Protein AF-A0A497P900-F1 (afdb_monomer_lite)

pLDDT: mean 71.91, std 15.95, range [35.75, 91.06]

Secondary structure (DSSP, 8-state):
--------TTSTTTGGGSS---SSTT-PPPPHHHHHHHHHHHHHHHHHHHHHHHHHHHHHHHHHHHTT----EEEEEEGGGHHHHHHHHHTTS-TT-EEEEEEEEEETTEEEEEEEEE--GGGS--

Sequence (126 aa):
MDFAAEAPVTEKVGLLRGAETGGYSDKAIPTWGNLQEHYESRWVKEKTKFQTELKANFFALVERFASGKQEVFTLTAPERREKLYTAAFLELFESGYAPHIGDVERIAGKRARKLYVTLPHNYSSV

Foldseek 3Di:
DDDDDDDDPVVVVVVVVPDDPPDPPPPDDDDPVRVVVVVVVVLVVVLVVLVVVCVVVVVVCVVVVVVVDWDWDKDKAQPVCVVVSVVSVCVVPPPQKDWDWADWDQDPNGTIIITTIGGHPVVVDD

Radius of gyration: 28.81 Å; chains: 1; bounding box: 45×54×89 Å

Structure (mmCIF, N/CA/C/O backbone):
data_AF-A0A497P900-F1
#
_entry.id   AF-A0A497P900-F1
#
loop_
_atom_site.group_PDB
_atom_site.id
_atom_site.type_symbol
_atom_site.label_atom_id
_atom_site.label_alt_id
_atom_site.label_comp_id
_atom_site.label_asym_id
_atom_site.label_entity_id
_atom_site.label_seq_id
_atom_site.pdbx_PDB_ins_code
_atom_site.Cartn_x
_atom_site.Cartn_y
_atom_site.Cartn_z
_atom_site.occupancy
_atom_site.B_iso_or_equiv
_atom_site.auth_seq_id
_atom_site.auth_comp_id
_atom_site.auth_asym_id
_atom_site.auth_atom_id
_atom_site.pdbx_PDB_model_num
ATOM 1 N N . MET A 1 1 ? 28.104 -46.478 -61.382 1.00 38.22 1 MET A N 1
ATOM 2 C CA . MET A 1 1 ? 28.501 -45.736 -60.166 1.00 38.22 1 MET A CA 1
ATOM 3 C C . MET A 1 1 ? 28.407 -44.272 -60.534 1.00 38.22 1 MET A C 1
ATOM 5 O O . MET A 1 1 ? 29.361 -43.717 -61.060 1.00 38.22 1 MET A O 1
ATOM 9 N N . ASP A 1 2 ? 27.214 -43.710 -60.376 1.00 35.75 2 ASP A N 1
ATOM 10 C CA . ASP A 1 2 ? 26.917 -42.327 -60.735 1.00 35.75 2 ASP A CA 1
ATOM 11 C C . ASP A 1 2 ? 27.254 -41.427 -59.550 1.00 35.75 2 ASP A C 1
ATOM 13 O O . ASP A 1 2 ? 26.667 -41.544 -58.473 1.00 35.75 2 ASP A O 1
ATOM 17 N N . PHE A 1 3 ? 28.252 -40.566 -59.734 1.00 40.81 3 PHE A N 1
ATOM 18 C CA . PHE A 1 3 ? 28.588 -39.523 -58.776 1.00 40.81 3 PHE A CA 1
ATOM 19 C C . PHE A 1 3 ? 27.567 -38.393 -58.919 1.00 40.81 3 PHE A C 1
ATOM 21 O O . PHE A 1 3 ? 27.476 -37.747 -59.962 1.00 40.81 3 PHE A O 1
ATOM 28 N N . ALA A 1 4 ? 26.780 -38.182 -57.864 1.00 47.66 4 ALA A N 1
ATOM 29 C CA . ALA A 1 4 ? 25.863 -37.061 -57.743 1.00 47.66 4 ALA A CA 1
ATOM 30 C C . ALA A 1 4 ? 26.646 -35.742 -57.822 1.00 47.66 4 ALA A C 1
ATOM 32 O O . ALA A 1 4 ? 27.528 -35.484 -57.005 1.00 47.66 4 ALA A O 1
ATOM 33 N N . ALA A 1 5 ? 26.327 -34.915 -58.817 1.00 54.62 5 ALA A N 1
ATOM 34 C CA . ALA A 1 5 ? 26.845 -33.562 -58.920 1.00 54.62 5 ALA A CA 1
ATOM 35 C C . ALA A 1 5 ? 26.253 -32.709 -57.786 1.00 54.62 5 ALA A C 1
ATOM 37 O O . ALA A 1 5 ? 25.046 -32.462 -57.743 1.00 54.62 5 ALA A O 1
ATOM 38 N N . GLU A 1 6 ? 27.101 -32.276 -56.855 1.00 50.69 6 GLU A N 1
ATOM 39 C CA . GLU A 1 6 ? 26.750 -31.286 -55.841 1.00 50.69 6 GLU A CA 1
ATOM 40 C C . GLU A 1 6 ? 26.464 -29.942 -56.523 1.00 50.69 6 GLU A C 1
ATOM 42 O O . GLU A 1 6 ? 27.338 -29.330 -57.140 1.00 50.69 6 GLU A O 1
ATOM 47 N N . ALA A 1 7 ? 25.216 -29.484 -56.434 1.00 50.81 7 ALA A N 1
ATOM 48 C CA . ALA A 1 7 ? 24.833 -28.153 -56.880 1.00 50.81 7 ALA A CA 1
ATOM 49 C C . ALA A 1 7 ? 25.529 -27.083 -56.012 1.00 50.81 7 ALA A C 1
ATOM 51 O O . ALA A 1 7 ? 25.580 -27.232 -54.785 1.00 50.81 7 ALA A O 1
ATOM 52 N N . PRO A 1 8 ? 26.037 -25.986 -56.602 1.00 46.59 8 PRO A N 1
ATOM 53 C CA . PRO A 1 8 ? 26.678 -24.923 -55.843 1.00 46.59 8 PRO A CA 1
ATOM 54 C C . PRO A 1 8 ? 25.676 -24.269 -54.880 1.00 46.59 8 PRO A C 1
ATOM 56 O O . PRO A 1 8 ? 24.577 -23.863 -55.252 1.00 46.59 8 PRO A O 1
ATOM 59 N N . VAL A 1 9 ? 26.092 -24.138 -53.618 1.00 51.91 9 VAL A N 1
ATOM 60 C CA . VAL A 1 9 ? 25.347 -23.597 -52.458 1.00 51.91 9 VAL A CA 1
ATOM 61 C C . VAL A 1 9 ? 24.816 -22.160 -52.663 1.00 51.91 9 VAL A C 1
ATOM 63 O O . VAL A 1 9 ? 24.064 -21.637 -51.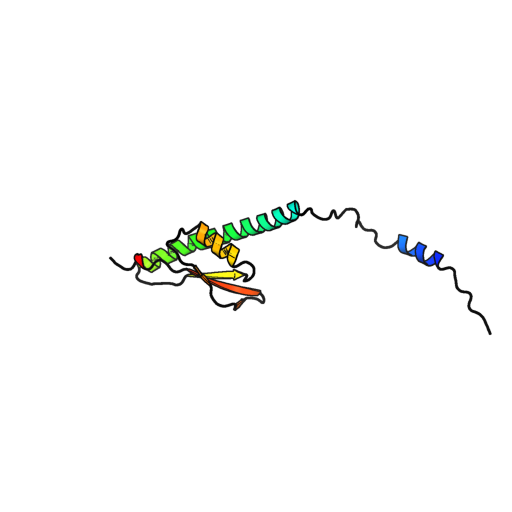841 1.00 51.91 9 VAL A O 1
ATOM 66 N N . THR A 1 10 ? 25.142 -21.508 -53.777 1.00 49.72 10 THR A N 1
ATOM 67 C CA . THR A 1 10 ? 24.814 -20.110 -54.067 1.00 49.72 10 THR A CA 1
ATOM 68 C C . THR A 1 10 ? 23.356 -19.857 -54.461 1.00 49.72 10 THR A C 1
ATOM 70 O O . THR A 1 10 ? 22.880 -18.743 -54.254 1.00 49.72 10 THR A O 1
ATOM 73 N N . GLU A 1 11 ? 22.594 -20.852 -54.931 1.00 44.69 11 GLU A N 1
ATOM 74 C CA . GLU A 1 11 ? 21.173 -20.640 -55.280 1.00 44.69 11 GLU A CA 1
ATOM 75 C C . GLU A 1 11 ? 20.231 -20.612 -54.065 1.00 44.69 11 GLU A C 1
ATOM 77 O O . GLU A 1 11 ? 19.214 -19.915 -54.080 1.00 44.69 11 GLU A O 1
ATOM 82 N N . LYS A 1 12 ? 20.582 -21.276 -52.954 1.00 45.84 12 LYS A N 1
ATOM 83 C CA . LYS A 1 12 ? 19.747 -21.259 -51.735 1.00 45.84 12 LYS A CA 1
ATOM 84 C C . LYS A 1 12 ? 19.822 -19.946 -50.951 1.00 45.84 12 LYS A C 1
ATOM 86 O O . LYS A 1 12 ? 18.963 -19.697 -50.110 1.00 45.84 12 LYS A O 1
ATOM 91 N N . VAL A 1 13 ? 20.792 -19.080 -51.248 1.00 47.25 13 VAL A N 1
ATOM 92 C CA . VAL A 1 13 ? 20.890 -17.744 -50.634 1.00 47.25 13 VAL A CA 1
ATOM 93 C C . VAL A 1 13 ? 19.957 -16.739 -51.331 1.00 47.25 13 VAL A C 1
ATOM 95 O O . VAL A 1 13 ? 19.535 -15.760 -50.717 1.00 47.25 13 VAL A O 1
ATOM 98 N N . GLY A 1 14 ? 19.559 -16.995 -52.583 1.00 43.81 14 GLY A N 1
ATOM 99 C CA . GLY A 1 14 ? 18.651 -16.124 -53.340 1.00 43.81 14 GLY A CA 1
ATOM 100 C C . GLY A 1 14 ? 17.188 -16.187 -52.887 1.00 43.81 14 GLY A C 1
ATOM 101 O O . GLY A 1 14 ? 16.476 -15.189 -52.982 1.00 43.81 14 GLY A O 1
ATOM 102 N N . LEU A 1 15 ? 16.744 -17.322 -52.336 1.00 44.38 15 LEU A N 1
ATOM 103 C CA . LEU A 1 15 ? 15.341 -17.531 -51.949 1.00 44.38 15 LEU A CA 1
ATOM 104 C C . LEU A 1 15 ? 14.980 -16.928 -50.575 1.00 44.38 15 LEU A C 1
ATOM 106 O O . LEU A 1 15 ? 13.807 -16.729 -50.277 1.00 44.38 15 LEU A O 1
ATOM 110 N N . LEU A 1 16 ? 15.975 -16.572 -49.754 1.00 47.78 16 LEU A N 1
ATOM 111 C CA . LEU A 1 16 ? 15.768 -15.925 -48.449 1.00 47.78 16 LEU A CA 1
ATOM 112 C C . LEU A 1 16 ? 15.647 -14.394 -48.530 1.00 47.78 16 LEU A C 1
ATOM 114 O O . LEU A 1 16 ? 15.462 -13.740 -47.510 1.00 47.78 16 LEU A O 1
ATOM 118 N N . ARG A 1 17 ? 15.715 -13.795 -49.727 1.00 46.88 17 ARG A N 1
ATOM 119 C CA . ARG A 1 17 ? 15.442 -12.356 -49.906 1.00 46.88 17 ARG A CA 1
ATOM 120 C C . ARG A 1 17 ? 13.952 -12.014 -50.018 1.00 46.88 17 ARG A C 1
ATOM 122 O O . ARG A 1 17 ? 13.620 -10.834 -50.034 1.00 46.88 17 ARG A O 1
ATOM 129 N N . GLY A 1 18 ? 13.072 -13.014 -50.097 1.00 49.28 18 GLY A N 1
ATOM 130 C CA . GLY A 1 18 ? 11.629 -12.823 -50.298 1.00 49.28 18 GLY A CA 1
ATOM 131 C C . GLY A 1 18 ? 10.750 -13.063 -49.069 1.00 49.28 18 GLY A C 1
ATOM 132 O O . GLY A 1 18 ? 9.553 -12.806 -49.137 1.00 49.28 18 GLY A O 1
ATOM 133 N N . ALA A 1 19 ? 11.315 -13.540 -47.959 1.00 49.53 19 ALA A N 1
ATOM 134 C CA . ALA A 1 19 ? 10.567 -13.857 -46.750 1.00 49.53 19 ALA A CA 1
ATOM 135 C C . ALA A 1 19 ? 11.112 -13.043 -45.564 1.00 49.53 19 ALA A C 1
ATOM 137 O O . ALA A 1 19 ? 12.167 -13.336 -45.014 1.00 49.53 19 ALA A O 1
ATOM 138 N N . GLU A 1 20 ? 10.339 -12.028 -45.176 1.00 54.34 20 GLU A N 1
ATOM 139 C CA . GLU A 1 20 ? 10.252 -11.536 -43.794 1.00 54.34 20 GLU A CA 1
ATOM 140 C C . GLU A 1 20 ? 11.433 -10.715 -43.244 1.00 54.34 20 GLU A C 1
ATOM 142 O O . GLU A 1 20 ? 11.891 -10.912 -42.124 1.00 54.34 20 GLU A O 1
ATOM 147 N N . THR A 1 21 ? 11.845 -9.664 -43.954 1.00 47.94 21 THR A N 1
ATOM 148 C CA . THR A 1 21 ? 12.475 -8.483 -43.325 1.00 47.94 21 THR A CA 1
ATOM 149 C C . THR A 1 21 ? 11.441 -7.387 -43.068 1.00 47.94 21 THR A C 1
ATOM 151 O O . THR A 1 21 ? 11.624 -6.217 -43.397 1.00 47.94 21 THR A O 1
ATOM 154 N N . GLY A 1 22 ? 10.327 -7.759 -42.437 1.00 50.28 22 GLY A N 1
ATOM 155 C CA . GLY A 1 22 ? 9.434 -6.798 -41.798 1.00 50.28 22 GLY A CA 1
ATOM 156 C C . GLY A 1 22 ? 10.133 -6.154 -40.598 1.00 50.28 22 GLY A C 1
ATOM 157 O O . GLY A 1 22 ? 10.043 -6.658 -39.484 1.00 50.28 22 GLY A O 1
ATOM 158 N N . GLY A 1 23 ? 10.858 -5.060 -40.840 1.00 47.94 23 GLY A N 1
ATOM 159 C CA . GLY A 1 23 ? 11.175 -4.022 -39.854 1.00 47.94 23 GLY A CA 1
ATOM 160 C C . GLY A 1 23 ? 11.828 -4.481 -38.546 1.00 47.94 23 GLY A C 1
ATOM 161 O O . GLY A 1 23 ? 11.329 -4.166 -37.467 1.00 47.94 23 GLY A O 1
ATOM 162 N N . TYR A 1 24 ? 12.964 -5.181 -38.600 1.00 49.88 24 TYR A N 1
ATOM 163 C CA . TYR A 1 24 ? 13.833 -5.292 -37.414 1.00 49.88 24 TYR A CA 1
ATOM 164 C C . TYR A 1 24 ? 14.650 -4.006 -37.180 1.00 49.88 24 TYR A C 1
ATOM 166 O O . TYR A 1 24 ? 15.114 -3.761 -36.071 1.00 49.88 24 TYR A O 1
ATOM 174 N N . SER A 1 25 ? 14.783 -3.163 -38.210 1.00 53.03 25 SER A N 1
ATOM 175 C CA . SER A 1 25 ? 15.504 -1.884 -38.178 1.00 53.03 25 SER A CA 1
ATOM 176 C C . SER A 1 25 ? 14.764 -0.758 -37.447 1.00 53.03 25 SER A C 1
ATOM 178 O O . SER A 1 25 ? 15.410 0.192 -37.026 1.00 53.03 25 SER A O 1
ATOM 180 N N . ASP A 1 26 ? 13.445 -0.875 -37.257 1.00 57.91 26 ASP A N 1
ATOM 181 C CA . ASP A 1 26 ? 12.614 0.148 -36.590 1.00 57.91 26 ASP A CA 1
ATOM 182 C C . ASP A 1 26 ? 12.392 -0.110 -35.092 1.00 57.91 26 ASP A C 1
ATOM 184 O O . ASP A 1 26 ? 11.783 0.694 -34.386 1.00 57.91 26 ASP A O 1
ATOM 188 N N . LYS A 1 27 ? 12.892 -1.230 -34.560 1.00 64.31 27 LYS A N 1
ATOM 189 C CA . LYS A 1 27 ? 12.796 -1.543 -33.130 1.00 64.31 27 LYS A CA 1
ATOM 190 C C . LYS A 1 27 ? 14.067 -1.080 -32.429 1.00 64.31 27 LYS A C 1
ATOM 192 O O . LYS A 1 27 ? 14.945 -1.882 -32.123 1.00 64.31 27 LYS A O 1
ATOM 197 N N . ALA A 1 28 ? 14.168 0.226 -32.184 1.00 76.19 28 ALA A N 1
ATOM 198 C CA . ALA A 1 28 ? 15.221 0.769 -31.333 1.00 76.19 28 ALA A CA 1
ATOM 199 C C . ALA A 1 28 ? 15.135 0.122 -29.940 1.00 76.19 28 ALA A C 1
ATOM 201 O O . ALA A 1 28 ? 14.080 0.140 -29.299 1.00 76.19 28 ALA A O 1
ATOM 202 N N . ILE A 1 29 ? 16.239 -0.474 -29.479 1.00 77.50 29 ILE A N 1
ATOM 203 C CA . ILE A 1 29 ? 16.331 -1.017 -28.120 1.00 77.50 29 ILE A CA 1
ATOM 204 C C . ILE A 1 29 ? 16.138 0.163 -27.154 1.00 77.50 29 ILE A C 1
ATOM 206 O O . ILE A 1 29 ? 16.880 1.143 -27.258 1.00 77.50 29 ILE A O 1
ATOM 210 N N . PRO A 1 30 ? 15.154 0.109 -26.237 1.00 79.62 30 PRO A N 1
ATOM 211 C CA . PRO A 1 30 ? 14.930 1.183 -25.283 1.00 79.62 30 PRO A CA 1
ATOM 212 C C . PRO A 1 30 ? 16.196 1.479 -24.482 1.00 79.62 30 PRO A C 1
ATOM 214 O O . PRO A 1 30 ? 16.895 0.563 -24.043 1.00 79.62 30 PRO A O 1
ATOM 217 N N . THR A 1 31 ? 16.472 2.761 -24.255 1.00 86.69 31 THR A N 1
ATOM 218 C CA . THR A 1 31 ? 17.530 3.157 -23.326 1.00 86.69 31 THR A CA 1
ATOM 219 C C . THR A 1 31 ? 17.156 2.733 -21.904 1.00 86.69 31 THR A C 1
ATOM 221 O O . THR A 1 31 ? 15.979 2.551 -21.575 1.00 86.69 31 THR A O 1
ATOM 224 N N . TRP A 1 32 ? 18.159 2.604 -21.031 1.00 83.56 32 TRP A N 1
ATOM 225 C CA . TRP A 1 32 ? 17.917 2.332 -19.612 1.00 83.56 32 TRP A CA 1
ATOM 226 C C . TRP A 1 32 ? 16.991 3.381 -18.971 1.00 83.56 32 TRP A C 1
ATOM 228 O O . TRP A 1 32 ? 16.082 3.009 -18.235 1.00 83.56 32 TRP A O 1
ATOM 238 N N . GLY A 1 33 ? 17.156 4.662 -19.327 1.00 87.12 33 GLY A N 1
ATOM 239 C CA . GLY A 1 33 ? 16.281 5.749 -18.871 1.00 87.12 33 GLY A CA 1
ATOM 240 C C . GLY A 1 33 ? 14.819 5.534 -19.268 1.00 87.12 33 GLY A C 1
ATOM 241 O O . GLY A 1 33 ? 13.944 5.568 -18.409 1.00 87.12 33 GLY A O 1
ATOM 242 N N . ASN A 1 34 ? 14.556 5.177 -20.531 1.00 85.19 34 ASN A N 1
ATOM 243 C CA . ASN A 1 34 ? 13.193 4.921 -21.010 1.00 85.19 34 ASN A CA 1
ATOM 244 C C . ASN A 1 34 ? 12.540 3.729 -20.287 1.00 85.19 34 ASN A C 1
ATOM 246 O O . ASN A 1 34 ? 11.339 3.735 -20.014 1.00 85.19 34 ASN A O 1
ATOM 250 N N . LEU A 1 35 ? 13.318 2.685 -19.979 1.00 84.25 35 LEU A N 1
ATOM 251 C CA . LEU A 1 35 ? 12.826 1.537 -19.213 1.00 84.25 35 LEU A CA 1
ATOM 252 C C . LEU A 1 35 ? 12.523 1.930 -17.769 1.00 84.25 35 LEU A C 1
ATOM 254 O O . LEU A 1 35 ? 11.465 1.569 -17.251 1.00 84.25 35 LEU A O 1
ATOM 258 N N . GLN A 1 36 ? 13.433 2.667 -17.135 1.00 85.94 36 GLN A N 1
ATOM 259 C CA . GLN A 1 36 ? 13.286 3.134 -15.764 1.00 85.94 36 GLN A CA 1
ATOM 260 C C . GLN A 1 36 ? 12.032 4.003 -15.609 1.00 85.94 36 GLN A C 1
ATOM 262 O O . GLN A 1 36 ? 11.173 3.667 -14.795 1.00 85.94 36 GLN A O 1
ATOM 267 N N . GLU A 1 37 ? 11.864 5.026 -16.450 1.00 88.62 37 GLU A N 1
ATOM 268 C CA . GLU A 1 37 ? 10.683 5.899 -16.447 1.00 88.62 37 GLU A CA 1
ATOM 269 C C . GLU A 1 37 ? 9.380 5.109 -16.622 1.00 88.62 37 GLU A C 1
ATOM 271 O O . GLU A 1 37 ? 8.387 5.349 -15.931 1.00 88.62 37 GLU A O 1
ATOM 276 N N . HIS A 1 38 ? 9.371 4.116 -17.515 1.00 84.69 38 HIS A N 1
ATOM 277 C CA . HIS A 1 38 ? 8.190 3.286 -17.743 1.00 84.69 38 HIS A CA 1
ATOM 278 C C . HIS A 1 38 ? 7.817 2.442 -16.518 1.00 84.69 38 HIS A C 1
ATOM 280 O O . HIS A 1 38 ? 6.638 2.339 -16.158 1.00 84.69 38 HIS A O 1
ATOM 286 N N . TYR A 1 39 ? 8.802 1.831 -15.853 1.00 83.44 39 TYR A N 1
ATOM 287 C CA . TYR A 1 39 ? 8.563 1.057 -14.633 1.00 83.44 39 TYR A CA 1
ATOM 288 C C . TYR A 1 39 ? 8.170 1.948 -13.451 1.00 83.44 39 TYR A C 1
ATOM 290 O O . TYR A 1 39 ? 7.259 1.581 -12.702 1.00 83.44 39 TYR A O 1
ATOM 298 N N . GLU A 1 40 ? 8.782 3.123 -13.316 1.00 86.44 40 GLU A N 1
ATOM 299 C CA . GLU A 1 40 ? 8.436 4.115 -12.298 1.00 86.44 40 GLU A CA 1
ATOM 300 C C . GLU A 1 40 ? 7.018 4.649 -12.502 1.00 86.44 40 GLU A C 1
ATOM 302 O O . GLU A 1 40 ? 6.231 4.646 -11.561 1.00 86.44 40 GLU A O 1
ATOM 307 N N . SER A 1 41 ? 6.622 4.989 -13.732 1.00 88.38 41 SER A N 1
ATOM 308 C CA . SER A 1 41 ? 5.258 5.435 -14.048 1.00 88.38 41 SER A CA 1
ATOM 309 C C . SER A 1 41 ? 4.201 4.389 -13.674 1.00 88.38 41 SER A C 1
ATOM 311 O O . SER A 1 41 ? 3.143 4.714 -13.123 1.00 88.38 41 SER A O 1
ATOM 313 N N . ARG A 1 42 ? 4.489 3.103 -13.926 1.00 88.00 42 ARG A N 1
ATOM 314 C CA . ARG A 1 42 ? 3.615 1.999 -13.499 1.00 88.00 42 ARG A CA 1
ATOM 315 C C . ARG A 1 42 ? 3.515 1.917 -11.982 1.00 88.00 42 ARG A C 1
ATOM 317 O O . ARG A 1 42 ? 2.408 1.780 -11.465 1.00 88.00 42 ARG A O 1
ATOM 324 N N . TRP A 1 43 ? 4.646 2.011 -11.286 1.00 90.00 43 TRP A N 1
ATOM 325 C CA . TRP A 1 43 ? 4.662 1.994 -9.829 1.00 90.00 43 TRP A CA 1
ATOM 326 C C . TRP A 1 43 ? 3.925 3.193 -9.234 1.00 90.00 43 TRP A C 1
ATOM 328 O O . TRP A 1 43 ? 3.132 2.999 -8.326 1.00 90.00 43 TRP A O 1
ATOM 338 N N . VAL A 1 44 ? 4.095 4.401 -9.771 1.00 90.31 44 VAL A N 1
ATOM 339 C CA . VAL A 1 44 ? 3.408 5.613 -9.295 1.00 90.31 44 VAL A CA 1
ATOM 340 C C . VAL A 1 44 ? 1.891 5.427 -9.336 1.00 90.31 44 VAL A C 1
ATOM 342 O O . VAL A 1 44 ? 1.221 5.674 -8.339 1.00 90.31 44 VAL A O 1
ATOM 345 N N . LYS A 1 45 ? 1.343 4.905 -10.442 1.00 90.94 45 LYS A N 1
ATOM 346 C CA . LYS A 1 45 ? -0.100 4.617 -10.560 1.00 90.94 45 LYS A CA 1
ATOM 347 C C . LYS A 1 45 ? -0.575 3.590 -9.528 1.00 90.94 45 LYS A C 1
ATOM 349 O O . LYS A 1 45 ? -1.627 3.761 -8.915 1.00 90.94 45 LYS A O 1
ATOM 354 N N . GLU A 1 46 ? 0.197 2.524 -9.347 1.00 89.56 46 GLU A N 1
ATOM 355 C CA . GLU A 1 46 ? -0.096 1.443 -8.399 1.00 89.56 46 GLU A CA 1
ATOM 356 C C . GLU A 1 46 ? -0.015 1.930 -6.946 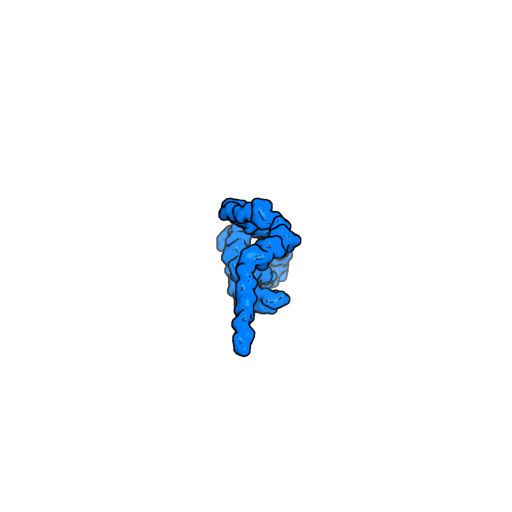1.00 89.56 46 GLU A C 1
ATOM 358 O O . GLU A 1 46 ? -0.918 1.659 -6.158 1.00 89.56 46 GLU A O 1
ATOM 363 N N . LYS A 1 47 ? 1.001 2.737 -6.626 1.00 91.06 47 LYS A N 1
ATOM 364 C CA . LYS A 1 47 ? 1.186 3.423 -5.348 1.00 91.06 47 LYS A CA 1
ATOM 365 C C . LYS A 1 47 ? 0.013 4.346 -5.051 1.00 91.06 47 LYS A C 1
ATOM 367 O O . LYS A 1 47 ? -0.554 4.242 -3.973 1.00 91.06 47 LYS A O 1
ATOM 372 N N . THR A 1 48 ? -0.390 5.211 -5.985 1.00 90.94 48 THR A N 1
ATOM 373 C CA . THR A 1 48 ? -1.537 6.110 -5.778 1.00 90.94 48 THR A CA 1
ATOM 374 C C . THR A 1 48 ? -2.808 5.317 -5.499 1.00 90.94 48 THR A C 1
ATOM 376 O O . THR A 1 48 ? -3.502 5.616 -4.534 1.00 90.94 48 THR A O 1
ATOM 379 N N . LYS A 1 49 ? -3.082 4.263 -6.280 1.00 89.44 49 LYS A N 1
ATOM 380 C CA . LYS A 1 49 ? -4.239 3.390 -6.045 1.00 89.44 49 LYS A CA 1
ATOM 381 C C . LYS A 1 49 ? -4.194 2.756 -4.651 1.00 89.44 49 LYS A C 1
ATOM 383 O O . LYS A 1 49 ? -5.168 2.855 -3.910 1.00 89.44 49 LYS A O 1
ATOM 388 N N . PHE A 1 50 ? -3.057 2.164 -4.291 1.00 87.31 50 PHE A N 1
ATOM 389 C CA . PHE A 1 50 ? -2.830 1.568 -2.977 1.00 87.31 50 PHE A CA 1
ATOM 390 C C . PHE A 1 50 ? -3.055 2.580 -1.848 1.00 87.31 50 PHE A C 1
ATOM 392 O O . PHE A 1 50 ? -3.784 2.303 -0.905 1.00 87.31 50 PHE A O 1
ATOM 399 N N . GLN A 1 51 ? -2.484 3.776 -1.967 1.00 88.06 51 GLN A N 1
ATOM 400 C CA . GLN A 1 51 ? -2.596 4.846 -0.980 1.00 88.06 51 GLN A CA 1
ATOM 401 C C . GLN A 1 51 ? -4.030 5.386 -0.852 1.00 88.06 51 GLN A C 1
ATOM 403 O O . GLN A 1 51 ? -4.469 5.692 0.255 1.00 88.06 51 GLN A O 1
ATOM 408 N N . THR A 1 52 ? -4.783 5.480 -1.949 1.00 88.06 52 THR A N 1
ATOM 409 C CA . THR A 1 52 ? -6.202 5.865 -1.923 1.00 88.06 52 THR A CA 1
ATOM 410 C C . THR A 1 52 ? -7.056 4.810 -1.223 1.00 88.06 52 THR A C 1
ATOM 412 O O . THR A 1 52 ? -7.839 5.160 -0.341 1.00 88.06 52 THR A O 1
ATOM 415 N N . GLU A 1 53 ? -6.885 3.530 -1.569 1.00 84.69 53 GLU A N 1
ATOM 416 C CA . GLU A 1 53 ? -7.581 2.418 -0.907 1.00 84.69 53 GLU A CA 1
ATOM 417 C C . GLU A 1 53 ? -7.229 2.365 0.582 1.00 84.69 53 GLU A C 1
ATOM 419 O O . GLU A 1 53 ? -8.106 2.219 1.431 1.00 84.69 53 GLU A O 1
ATOM 424 N N . LEU A 1 54 ? -5.952 2.546 0.913 1.00 83.19 54 LEU A N 1
ATOM 425 C CA . LEU A 1 54 ? -5.468 2.570 2.283 1.00 83.19 54 LEU A CA 1
ATOM 426 C C . LEU A 1 54 ? -6.112 3.709 3.084 1.00 83.19 54 LEU A C 1
ATOM 428 O O . LEU A 1 54 ? -6.630 3.451 4.161 1.00 83.19 54 LEU A O 1
ATOM 432 N N . LYS A 1 55 ? -6.156 4.939 2.555 1.00 82.56 55 LYS A N 1
ATOM 433 C CA . LYS A 1 55 ? -6.810 6.081 3.221 1.00 82.56 55 LYS A CA 1
ATOM 434 C C . LYS A 1 55 ? -8.303 5.852 3.438 1.00 82.56 55 LYS A C 1
ATOM 436 O O . LYS A 1 55 ? -8.784 6.062 4.545 1.00 82.56 55 LYS A O 1
ATOM 441 N N . ALA A 1 56 ? -9.024 5.415 2.404 1.00 80.75 56 ALA A N 1
ATOM 442 C CA . ALA A 1 56 ? -10.466 5.183 2.489 1.00 80.75 56 ALA A CA 1
ATOM 443 C C . ALA A 1 56 ? -10.809 4.136 3.559 1.00 80.75 56 ALA A C 1
ATOM 445 O O . ALA A 1 56 ? -11.719 4.329 4.360 1.00 80.75 56 ALA A O 1
ATOM 446 N N . ASN A 1 57 ? -10.032 3.055 3.610 1.00 76.81 57 ASN A N 1
ATOM 447 C CA . ASN A 1 57 ? -10.237 1.993 4.586 1.00 76.81 57 ASN A CA 1
ATOM 448 C C . ASN A 1 57 ? -9.704 2.346 5.982 1.00 76.81 57 ASN A C 1
ATOM 450 O O . ASN A 1 57 ? -10.228 1.853 6.979 1.00 76.81 57 ASN A O 1
ATOM 454 N N . PHE A 1 58 ? -8.6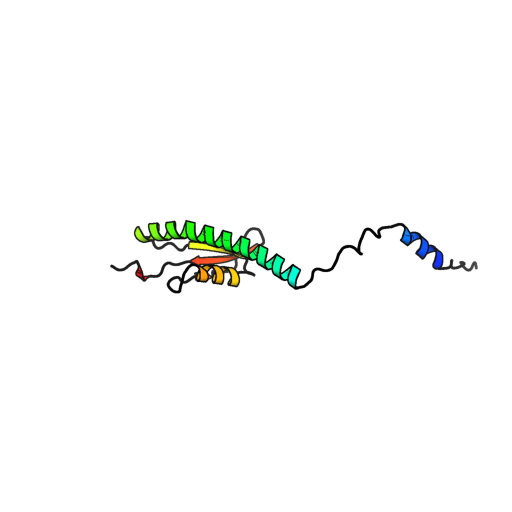93 3.210 6.079 1.00 77.12 58 PHE A N 1
ATOM 455 C CA . PHE A 1 58 ? -8.148 3.657 7.358 1.00 77.12 58 PHE A CA 1
ATOM 456 C C . PHE A 1 58 ? -9.176 4.440 8.182 1.00 77.12 58 PHE A C 1
ATOM 458 O O . PHE A 1 58 ? -9.267 4.227 9.387 1.00 77.12 58 PHE A O 1
ATOM 465 N N . PHE A 1 59 ? -10.013 5.268 7.546 1.00 74.06 59 PHE A N 1
ATOM 466 C CA . PHE A 1 59 ? -11.139 5.917 8.233 1.00 74.06 59 PHE A CA 1
ATOM 467 C C . PHE A 1 59 ? -12.077 4.895 8.887 1.00 74.06 59 PHE A C 1
ATOM 469 O O . PHE A 1 59 ? -12.397 5.025 10.067 1.00 74.06 59 PHE A O 1
ATOM 476 N N . ALA A 1 60 ? -12.438 3.830 8.164 1.00 76.00 60 ALA A N 1
ATOM 477 C CA . ALA A 1 60 ? -13.273 2.762 8.710 1.00 76.00 60 ALA A CA 1
ATOM 478 C C . ALA A 1 60 ? -12.593 2.026 9.880 1.00 76.00 60 ALA A C 1
ATOM 480 O O . ALA A 1 60 ? -13.259 1.652 10.845 1.00 76.00 60 ALA A O 1
ATOM 481 N N . LEU A 1 61 ? -11.269 1.842 9.822 1.00 74.38 61 LEU A N 1
ATOM 482 C CA . LEU A 1 61 ? -10.488 1.240 10.904 1.00 74.38 61 LEU A CA 1
ATOM 483 C C . LEU A 1 61 ? -10.534 2.098 12.179 1.00 74.38 61 LEU A C 1
ATOM 485 O O . LEU A 1 61 ? -10.731 1.563 13.267 1.00 74.38 61 LEU A O 1
ATOM 489 N N . VAL A 1 62 ? -10.391 3.420 12.042 1.00 74.62 62 VAL A N 1
ATOM 490 C CA . VAL A 1 62 ? -10.449 4.376 13.160 1.00 74.62 62 VAL A CA 1
ATOM 491 C C . VAL A 1 62 ? -11.847 4.427 13.779 1.00 74.62 62 VAL A C 1
ATOM 493 O O . VAL A 1 62 ? -11.970 4.347 14.999 1.00 74.62 62 VAL A O 1
ATOM 496 N N . GLU A 1 63 ? -12.906 4.499 12.968 1.00 73.62 63 GLU A N 1
ATOM 497 C CA . GLU A 1 63 ? -14.291 4.492 13.467 1.00 73.62 63 GLU A CA 1
ATOM 498 C C . GLU A 1 63 ? -14.621 3.202 14.231 1.00 73.62 63 GLU A C 1
ATOM 500 O O . GLU A 1 63 ? -15.226 3.232 15.305 1.00 73.62 63 GLU A O 1
ATOM 505 N N . ARG A 1 64 ? -14.185 2.048 13.716 1.00 72.19 64 ARG A N 1
ATOM 506 C CA . ARG A 1 64 ? -14.382 0.762 14.396 1.00 72.19 64 ARG A CA 1
ATOM 507 C C . ARG A 1 64 ? -13.545 0.638 15.658 1.00 72.19 64 ARG A C 1
ATOM 509 O O . ARG A 1 64 ? -14.038 0.108 16.654 1.00 72.19 64 ARG A O 1
ATOM 516 N N . PHE A 1 65 ? -12.330 1.167 15.653 1.00 72.56 65 PHE A N 1
ATOM 517 C CA . PHE A 1 65 ? -11.520 1.238 16.857 1.00 72.56 65 PHE A CA 1
ATOM 518 C C . PHE A 1 65 ? -12.183 2.103 17.936 1.00 72.56 65 PHE A C 1
ATOM 520 O O . PHE A 1 65 ? -12.264 1.674 19.084 1.00 72.56 65 PHE A O 1
ATOM 527 N N . ALA A 1 66 ? -12.753 3.255 17.568 1.00 70.81 66 ALA A N 1
ATOM 528 C CA . ALA A 1 66 ? -13.539 4.089 18.480 1.00 70.81 66 ALA A CA 1
ATOM 529 C C . ALA A 1 66 ? -14.773 3.353 19.041 1.00 70.81 66 ALA A C 1
ATOM 531 O O . ALA A 1 66 ? -15.216 3.642 20.149 1.00 70.81 66 ALA A O 1
ATOM 532 N N . SER A 1 67 ? -15.292 2.347 18.325 1.00 75.56 67 SER A N 1
ATOM 533 C CA . SER A 1 67 ? -16.338 1.439 18.825 1.00 75.56 67 SER A CA 1
ATOM 534 C C . SER A 1 67 ? -15.833 0.331 19.771 1.00 75.56 67 SER A C 1
ATOM 536 O O . SER A 1 67 ? -16.607 -0.544 20.160 1.00 75.56 67 SER A O 1
ATOM 538 N N . GLY A 1 68 ? -14.545 0.341 20.136 1.00 66.00 68 GLY A N 1
ATOM 539 C CA . GLY A 1 68 ? -13.916 -0.617 21.051 1.00 66.00 68 GLY A CA 1
ATOM 540 C C . GLY A 1 68 ? -13.463 -1.926 20.399 1.00 66.00 68 GLY A C 1
ATOM 541 O O . GLY A 1 68 ? -13.177 -2.894 21.102 1.00 66.00 68 GLY A O 1
ATOM 542 N N . LYS A 1 69 ? -13.406 -1.994 19.062 1.00 64.50 69 LYS A N 1
ATOM 543 C CA . LYS A 1 69 ? -12.992 -3.197 18.325 1.00 64.50 69 LYS A CA 1
ATOM 544 C C . LYS A 1 69 ? -11.609 -3.005 17.718 1.00 64.50 69 LYS A C 1
ATOM 546 O O . LYS A 1 69 ? -11.421 -2.167 16.842 1.00 64.50 69 LYS A O 1
ATOM 551 N N . GLN A 1 70 ? -10.646 -3.820 18.141 1.00 64.25 70 GLN A N 1
ATOM 552 C CA . GLN A 1 70 ? -9.353 -3.903 17.469 1.00 64.25 70 GLN A CA 1
ATOM 553 C C . GLN A 1 70 ? -9.496 -4.775 16.216 1.00 64.25 70 GLN A C 1
ATOM 555 O O . GLN A 1 70 ? -9.664 -5.989 16.314 1.00 64.25 70 GLN A O 1
ATOM 560 N N . GLU A 1 71 ? -9.432 -4.162 15.036 1.00 65.44 71 GLU A N 1
ATOM 561 C CA . GLU A 1 71 ? -9.420 -4.884 13.763 1.00 65.44 71 GLU A CA 1
ATOM 562 C C . GLU A 1 71 ? -8.028 -4.846 13.128 1.00 65.44 71 GLU A C 1
ATOM 564 O O . GLU A 1 71 ? -7.322 -3.837 13.174 1.00 65.44 71 GLU A O 1
ATOM 569 N N . VAL A 1 72 ? -7.627 -5.975 12.541 1.00 65.69 72 VAL A N 1
ATOM 570 C CA . VAL A 1 72 ? -6.403 -6.086 11.746 1.00 65.69 72 VAL A CA 1
ATOM 571 C C . VAL A 1 72 ? -6.773 -5.796 10.299 1.00 65.69 72 VAL A C 1
ATOM 573 O O . VAL A 1 72 ? -7.463 -6.589 9.653 1.00 65.69 72 VAL A O 1
ATOM 576 N N . PHE A 1 73 ? -6.316 -4.664 9.769 1.00 67.44 73 PHE A N 1
ATOM 577 C CA . PHE A 1 73 ? -6.551 -4.355 8.365 1.00 67.44 73 PHE A CA 1
ATOM 578 C C . PHE A 1 73 ? -5.608 -5.177 7.492 1.00 67.44 73 PHE A C 1
ATOM 580 O O . PHE A 1 73 ? -4.407 -5.192 7.741 1.00 67.44 73 PHE A O 1
ATOM 587 N N . THR A 1 74 ? -6.136 -5.864 6.480 1.00 71.44 74 THR A N 1
ATOM 588 C CA . THR A 1 74 ? -5.351 -6.775 5.638 1.00 71.44 74 THR A CA 1
ATOM 589 C C . THR A 1 74 ? -5.339 -6.293 4.196 1.00 71.44 74 THR A C 1
ATOM 591 O O . THR A 1 74 ? -6.378 -6.239 3.543 1.00 71.44 74 THR A O 1
ATOM 594 N N . LEU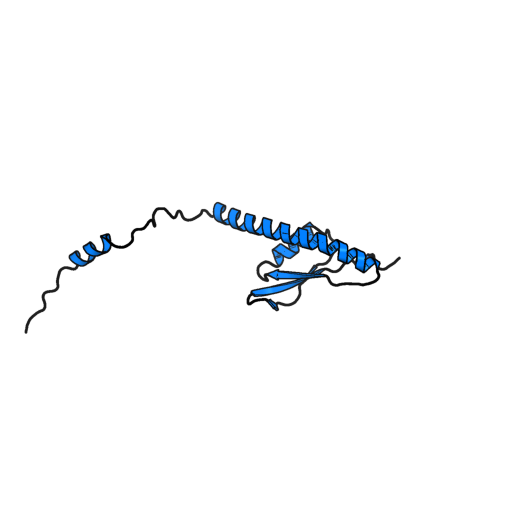 A 1 75 ? -4.151 -6.009 3.671 1.00 75.25 75 LEU A N 1
ATOM 595 C CA . LEU A 1 75 ? -3.927 -5.694 2.262 1.00 75.25 75 LEU A CA 1
ATOM 596 C C . LEU A 1 75 ? -3.162 -6.820 1.590 1.00 75.25 75 LEU A C 1
ATOM 598 O O . LEU A 1 75 ? -2.297 -7.439 2.193 1.00 75.25 75 LEU A O 1
ATOM 602 N N . THR A 1 76 ? -3.447 -7.080 0.321 1.00 79.50 76 THR A N 1
ATOM 603 C CA . THR A 1 76 ? -2.711 -8.089 -0.446 1.00 79.50 76 THR A CA 1
ATOM 604 C C . THR A 1 76 ? -1.686 -7.402 -1.337 1.00 79.50 76 THR A C 1
ATOM 606 O O . THR A 1 76 ? -2.063 -6.638 -2.223 1.00 79.50 76 THR A O 1
ATOM 609 N N . ALA A 1 77 ? -0.401 -7.694 -1.139 1.00 82.94 77 ALA A N 1
ATOM 610 C CA . ALA A 1 77 ? 0.690 -7.157 -1.948 1.00 82.94 77 ALA A CA 1
ATOM 611 C C . ALA A 1 77 ? 1.426 -8.280 -2.703 1.00 82.94 77 ALA A C 1
ATOM 613 O O . ALA A 1 77 ? 1.612 -9.373 -2.161 1.00 82.94 77 ALA A O 1
ATOM 614 N N . PRO A 1 78 ? 1.893 -8.052 -3.944 1.00 85.12 78 PRO A N 1
ATOM 615 C CA . PRO A 1 78 ? 2.771 -9.001 -4.623 1.00 85.12 78 PRO A CA 1
ATOM 616 C C . PRO A 1 78 ? 4.071 -9.193 -3.835 1.00 85.12 78 PRO A C 1
ATOM 618 O O . PRO A 1 78 ? 4.749 -8.217 -3.524 1.00 85.12 78 PRO A O 1
ATOM 621 N N . GLU A 1 79 ? 4.478 -10.442 -3.590 1.00 85.81 79 GLU A N 1
ATOM 622 C CA . GLU A 1 79 ? 5.659 -10.750 -2.761 1.00 85.81 79 GLU A CA 1
ATOM 623 C C . GLU A 1 79 ? 6.928 -10.030 -3.249 1.00 85.81 79 GLU A C 1
ATOM 625 O O . GLU A 1 79 ? 7.679 -9.462 -2.465 1.00 85.81 79 GLU A O 1
ATOM 630 N N . ARG A 1 80 ? 7.144 -9.982 -4.569 1.00 86.38 80 ARG A N 1
ATOM 631 C CA . ARG A 1 80 ? 8.330 -9.342 -5.170 1.00 86.38 80 ARG A CA 1
ATOM 632 C C . ARG A 1 80 ? 8.403 -7.830 -4.937 1.00 86.38 80 ARG A C 1
ATOM 634 O O . ARG A 1 80 ? 9.454 -7.241 -5.159 1.00 86.38 80 ARG A O 1
ATOM 641 N N . ARG A 1 81 ? 7.284 -7.201 -4.574 1.00 86.12 81 ARG A N 1
ATOM 642 C CA . ARG A 1 81 ? 7.150 -5.748 -4.411 1.00 86.12 81 ARG A CA 1
ATOM 643 C C . ARG A 1 81 ? 6.828 -5.339 -2.981 1.00 86.12 81 ARG A C 1
ATOM 645 O O . ARG A 1 81 ? 6.638 -4.156 -2.745 1.00 86.12 81 ARG A O 1
ATOM 652 N N . GLU A 1 82 ? 6.819 -6.276 -2.038 1.00 85.19 82 GLU A N 1
ATOM 653 C CA . GLU A 1 82 ? 6.520 -6.042 -0.622 1.00 85.19 82 GLU A CA 1
ATOM 654 C C . GLU A 1 82 ? 7.194 -4.773 -0.077 1.00 85.19 82 GLU A C 1
ATOM 656 O O . GLU A 1 82 ? 6.512 -3.883 0.416 1.00 85.19 82 GLU A O 1
ATOM 661 N N . LYS A 1 83 ? 8.508 -4.621 -0.284 1.00 87.19 83 LYS A N 1
ATOM 662 C CA . LYS A 1 83 ? 9.272 -3.452 0.185 1.00 87.19 83 LYS A CA 1
ATOM 663 C C . LYS A 1 83 ? 8.741 -2.114 -0.339 1.00 87.19 83 LYS A C 1
ATOM 665 O O . LYS A 1 83 ? 8.747 -1.134 0.398 1.00 87.19 83 LYS A O 1
ATOM 670 N N . LEU A 1 84 ? 8.276 -2.070 -1.590 1.00 89.19 84 LEU A N 1
ATOM 671 C CA . LEU A 1 84 ? 7.702 -0.861 -2.188 1.00 89.19 84 LEU A CA 1
ATOM 672 C C . LEU A 1 84 ? 6.362 -0.507 -1.535 1.00 89.19 84 LEU A C 1
ATOM 674 O O . LEU A 1 84 ? 6.102 0.660 -1.259 1.00 89.19 84 LEU A O 1
ATOM 678 N N . TYR A 1 85 ? 5.538 -1.515 -1.249 1.00 87.56 85 TYR A N 1
ATOM 679 C CA . TYR A 1 85 ? 4.252 -1.339 -0.575 1.00 87.56 85 TYR A CA 1
ATOM 680 C C . TYR A 1 85 ? 4.428 -0.933 0.893 1.00 87.56 85 TYR A C 1
ATOM 682 O O . TYR A 1 85 ? 3.746 -0.023 1.355 1.00 87.56 85 TYR A O 1
ATOM 690 N N . THR A 1 86 ? 5.387 -1.531 1.604 1.00 85.75 86 THR A N 1
ATOM 691 C CA . THR A 1 86 ? 5.746 -1.128 2.971 1.00 85.75 86 THR A CA 1
ATOM 692 C C . THR A 1 86 ? 6.255 0.312 3.006 1.00 85.75 86 THR A C 1
ATOM 694 O O . THR A 1 86 ? 5.819 1.093 3.844 1.00 85.75 86 THR A O 1
ATOM 697 N N . ALA A 1 87 ? 7.122 0.706 2.068 1.00 87.81 87 ALA A N 1
ATOM 698 C CA . ALA A 1 87 ? 7.586 2.089 1.973 1.00 87.81 87 ALA A CA 1
ATOM 699 C C . ALA A 1 87 ? 6.433 3.064 1.671 1.00 87.81 87 ALA A C 1
ATOM 701 O O . ALA A 1 87 ? 6.310 4.088 2.333 1.00 87.81 87 ALA A O 1
ATOM 702 N N . ALA A 1 88 ? 5.544 2.721 0.731 1.00 88.69 88 ALA A N 1
ATOM 703 C CA . ALA A 1 88 ? 4.370 3.533 0.405 1.00 88.69 88 ALA A CA 1
ATOM 704 C C . ALA A 1 88 ? 3.376 3.669 1.570 1.00 88.69 88 ALA A C 1
ATOM 706 O O . ALA A 1 88 ? 2.673 4.678 1.650 1.00 88.69 88 ALA A O 1
ATOM 707 N N . PHE A 1 89 ? 3.305 2.659 2.444 1.00 85.69 89 PHE A N 1
ATOM 708 C CA . PHE A 1 89 ? 2.550 2.705 3.694 1.00 85.69 89 PHE A CA 1
ATOM 709 C C . PHE A 1 89 ? 3.187 3.686 4.686 1.00 85.69 89 PHE A C 1
ATOM 711 O O . PHE A 1 89 ? 2.507 4.587 5.170 1.00 85.69 89 PHE A O 1
ATOM 718 N N . LEU A 1 90 ? 4.491 3.542 4.944 1.00 84.62 90 LEU A N 1
ATOM 719 C CA . LEU A 1 90 ? 5.233 4.387 5.890 1.00 84.62 90 LEU A CA 1
ATOM 720 C C . LEU A 1 90 ? 5.297 5.856 5.452 1.00 84.62 90 LEU A C 1
ATOM 722 O O . LEU A 1 90 ? 5.398 6.745 6.286 1.00 84.62 90 LEU A O 1
ATOM 726 N N . GLU A 1 91 ? 5.206 6.123 4.150 1.00 86.94 91 GLU A N 1
ATOM 727 C CA . GLU A 1 91 ? 5.101 7.483 3.615 1.00 86.94 91 GLU A CA 1
ATOM 728 C C . GLU A 1 91 ? 3.773 8.169 3.973 1.00 86.94 91 GLU A C 1
ATOM 730 O O . GLU A 1 91 ? 3.720 9.390 4.072 1.00 86.94 91 GLU A O 1
ATOM 735 N N . LEU A 1 92 ? 2.690 7.405 4.151 1.00 82.19 92 LEU A N 1
ATOM 736 C CA . LEU A 1 92 ? 1.392 7.952 4.556 1.00 82.19 92 LEU A CA 1
ATOM 737 C C . LEU A 1 92 ? 1.217 8.034 6.066 1.00 82.19 92 LEU A C 1
ATOM 739 O O . LEU A 1 92 ? 0.521 8.920 6.555 1.00 82.19 92 LEU A O 1
ATOM 743 N N . PHE A 1 93 ? 1.790 7.072 6.777 1.00 76.44 93 PHE A N 1
ATOM 744 C CA . PHE A 1 93 ? 1.635 6.912 8.207 1.00 76.44 93 PHE A CA 1
ATOM 745 C C . PHE A 1 93 ? 3.008 7.012 8.854 1.00 76.44 93 PHE A C 1
ATOM 747 O O . PHE A 1 93 ? 3.768 6.044 8.885 1.00 76.44 93 PHE A O 1
ATOM 754 N N . GLU A 1 94 ? 3.321 8.198 9.370 1.00 67.38 94 GLU A N 1
ATOM 755 C CA . GLU A 1 94 ? 4.517 8.403 10.182 1.00 67.38 94 GLU A CA 1
ATOM 756 C C . GLU A 1 94 ? 4.470 7.509 11.436 1.00 67.38 94 GLU A C 1
ATOM 758 O O . GLU A 1 94 ? 3.383 7.140 11.882 1.00 67.38 94 GLU A O 1
ATOM 763 N N . SER A 1 95 ? 5.663 7.160 11.941 1.00 63.22 95 SER A N 1
ATOM 764 C CA . SER A 1 95 ? 6.109 6.162 12.952 1.00 63.22 95 SER A CA 1
ATOM 765 C C . SER A 1 95 ? 5.160 5.575 14.019 1.00 63.22 95 SER A C 1
ATOM 767 O O . SER A 1 95 ? 5.544 4.618 14.689 1.00 63.22 95 SER A O 1
ATOM 769 N N . GLY A 1 96 ? 3.944 6.082 14.200 1.00 65.31 96 GLY A N 1
ATOM 770 C CA . GLY A 1 96 ? 2.926 5.549 15.101 1.00 65.31 96 GLY A CA 1
ATOM 771 C C . GLY A 1 96 ? 2.217 4.281 14.614 1.00 65.31 96 GLY A C 1
ATOM 772 O O . GLY A 1 96 ? 1.520 3.661 15.408 1.00 65.31 96 GLY A O 1
ATOM 773 N N . TYR A 1 97 ? 2.380 3.859 13.356 1.00 71.44 97 TYR A N 1
ATOM 774 C CA . TYR A 1 97 ? 1.714 2.665 12.818 1.00 71.44 97 TYR A CA 1
ATOM 775 C C . TYR A 1 97 ? 2.728 1.602 12.401 1.00 71.44 97 TYR A C 1
ATOM 777 O O . TYR A 1 97 ? 3.673 1.886 11.666 1.00 71.44 97 TYR A O 1
ATOM 785 N N . ALA A 1 98 ? 2.507 0.363 12.843 1.00 72.50 98 ALA A N 1
ATOM 786 C CA . ALA A 1 98 ? 3.360 -0.771 12.507 1.00 72.50 98 ALA A CA 1
ATOM 787 C C . ALA A 1 98 ? 2.693 -1.641 11.426 1.00 72.50 98 ALA A C 1
ATOM 789 O O . ALA A 1 98 ? 1.657 -2.261 11.690 1.00 72.50 98 AL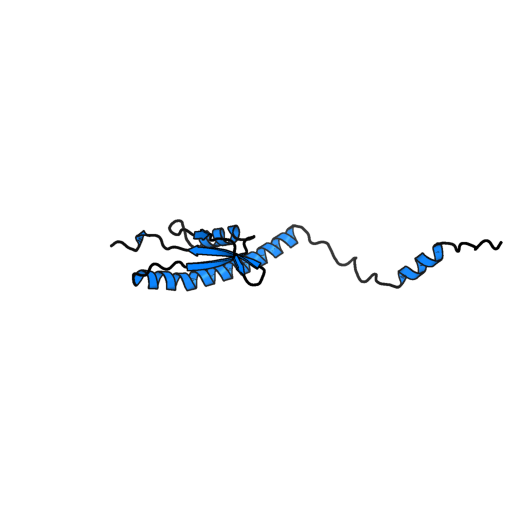A A O 1
ATOM 790 N N . PRO A 1 99 ? 3.252 -1.703 10.203 1.00 77.56 99 PRO A N 1
ATOM 791 C CA . PRO A 1 99 ? 2.853 -2.702 9.228 1.00 77.56 99 PRO A CA 1
ATOM 792 C C . PRO A 1 99 ? 3.517 -4.046 9.563 1.00 77.56 99 PRO A C 1
ATOM 794 O O . PRO A 1 99 ? 4.737 -4.142 9.694 1.00 77.56 99 PRO A O 1
ATOM 797 N N . HIS A 1 100 ? 2.723 -5.105 9.652 1.00 79.25 100 HIS A N 1
ATOM 798 C CA . HIS A 1 100 ? 3.177 -6.481 9.819 1.00 79.25 100 HIS A CA 1
ATOM 799 C C . HIS A 1 100 ? 2.996 -7.256 8.517 1.00 79.25 100 HIS A C 1
ATOM 801 O O . HIS A 1 100 ? 1.965 -7.169 7.858 1.00 79.25 100 HIS A O 1
ATOM 807 N N . ILE A 1 101 ? 3.998 -8.038 8.133 1.00 81.19 101 ILE A N 1
ATOM 808 C CA . ILE A 1 101 ? 3.961 -8.820 6.897 1.00 81.19 101 ILE A CA 1
ATOM 809 C C . ILE A 1 101 ? 3.645 -10.268 7.251 1.00 81.19 101 ILE A C 1
ATOM 811 O O . ILE A 1 101 ? 4.358 -10.898 8.026 1.00 81.19 101 ILE A O 1
ATOM 815 N N . GLY A 1 102 ? 2.561 -10.778 6.680 1.00 79.56 102 GLY A N 1
ATOM 816 C CA . GLY A 1 102 ? 2.142 -12.165 6.790 1.00 79.56 102 GLY A CA 1
ATOM 817 C C . GLY A 1 102 ? 2.912 -13.113 5.874 1.00 79.56 102 GLY A C 1
ATOM 818 O O . GLY A 1 102 ? 3.750 -12.715 5.052 1.00 79.56 102 GLY A O 1
ATOM 819 N N . ASP A 1 103 ? 2.568 -14.390 6.002 1.00 83.38 103 ASP A N 1
ATOM 820 C CA . ASP A 1 103 ? 3.132 -15.459 5.190 1.00 83.38 103 ASP A CA 1
ATOM 821 C C . ASP A 1 103 ? 2.794 -15.312 3.702 1.00 83.38 103 ASP A C 1
ATOM 823 O O . ASP A 1 103 ? 1.879 -14.592 3.286 1.00 83.38 103 ASP A O 1
ATOM 827 N N . VAL A 1 104 ? 3.581 -16.001 2.876 1.00 84.75 104 VAL A N 1
ATOM 828 C CA . VAL A 1 104 ? 3.360 -16.045 1.431 1.00 84.75 104 VAL A CA 1
ATOM 829 C C . VAL A 1 104 ? 2.172 -16.949 1.132 1.00 84.75 104 VAL A C 1
ATOM 831 O O . VAL A 1 104 ? 2.202 -18.148 1.399 1.00 84.75 104 VAL A O 1
ATOM 834 N N . GLU A 1 105 ? 1.167 -16.388 0.476 1.00 86.00 105 GLU A N 1
ATOM 835 C CA . GLU A 1 105 ? -0.014 -17.091 -0.006 1.00 86.00 105 GLU A CA 1
ATOM 836 C C . GLU A 1 105 ? -0.055 -17.092 -1.543 1.00 86.00 105 GLU A C 1
ATOM 838 O O . GLU A 1 105 ? 0.545 -16.250 -2.222 1.00 86.00 105 GLU A O 1
ATOM 843 N N . ARG A 1 106 ? -0.770 -18.059 -2.131 1.00 84.75 106 ARG A N 1
ATOM 844 C CA . ARG A 1 106 ? -1.056 -18.079 -3.572 1.00 84.75 106 ARG A CA 1
ATOM 845 C C . ARG A 1 106 ? -2.471 -17.578 -3.820 1.00 84.75 106 ARG A C 1
ATOM 847 O O . ARG A 1 106 ? -3.433 -18.261 -3.494 1.00 84.75 106 ARG A O 1
ATOM 854 N N . ILE A 1 107 ? -2.585 -16.427 -4.473 1.00 81.06 107 ILE A N 1
ATOM 855 C CA . ILE A 1 107 ? -3.863 -15.820 -4.855 1.00 81.06 107 ILE A CA 1
ATOM 856 C C . ILE A 1 107 ? -3.903 -15.738 -6.379 1.00 81.06 107 ILE A C 1
ATOM 858 O O . ILE A 1 107 ? -3.026 -15.131 -6.995 1.00 81.06 107 ILE A O 1
ATOM 862 N N . ALA A 1 108 ? -4.887 -16.397 -6.999 1.00 83.19 108 ALA A N 1
ATOM 863 C CA . ALA A 1 108 ? -5.037 -16.465 -8.459 1.00 83.19 108 ALA A CA 1
ATOM 864 C C . ALA A 1 108 ? -3.728 -16.850 -9.194 1.00 83.19 108 ALA A C 1
ATOM 866 O O . ALA A 1 108 ? -3.335 -16.231 -10.183 1.00 83.19 108 ALA A O 1
ATOM 867 N N . GLY A 1 109 ? -2.998 -17.837 -8.657 1.00 81.75 109 GLY A N 1
ATOM 868 C CA . GLY A 1 109 ? -1.730 -18.318 -9.221 1.00 81.75 109 GLY A CA 1
ATOM 869 C C . GLY A 1 109 ? -0.516 -17.407 -8.989 1.00 81.75 109 GLY A C 1
ATOM 870 O O . GLY A 1 109 ? 0.594 -17.768 -9.377 1.00 81.75 109 GLY A O 1
ATOM 871 N N . LYS A 1 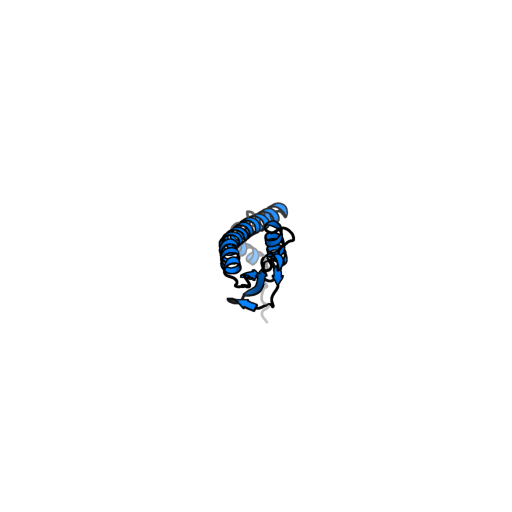110 ? -0.682 -16.255 -8.329 1.00 83.25 110 LYS A N 1
ATOM 872 C CA . LYS A 1 110 ? 0.403 -15.323 -7.999 1.00 83.25 110 LYS A CA 1
ATOM 873 C C . LYS A 1 110 ? 0.777 -15.432 -6.524 1.00 83.25 110 LYS A C 1
ATOM 875 O O . LYS A 1 110 ? -0.089 -15.560 -5.665 1.00 83.25 110 LYS A O 1
ATOM 880 N N . ARG A 1 111 ? 2.081 -15.370 -6.239 1.00 84.56 111 ARG A N 1
ATOM 881 C CA . ARG A 1 111 ? 2.604 -15.298 -4.869 1.00 84.56 111 ARG A CA 1
ATOM 882 C C . ARG A 1 111 ? 2.377 -13.889 -4.323 1.00 84.56 111 ARG A C 1
ATOM 884 O O . ARG A 1 111 ? 2.888 -12.915 -4.884 1.00 84.56 111 ARG A O 1
ATOM 891 N N . ALA A 1 112 ? 1.602 -13.795 -3.258 1.00 85.56 112 ALA A N 1
ATOM 892 C CA . ALA A 1 112 ? 1.256 -12.555 -2.589 1.00 85.56 112 ALA A CA 1
ATOM 893 C C . ALA A 1 112 ? 1.499 -12.700 -1.086 1.00 85.56 112 ALA A C 1
ATOM 895 O O . ALA A 1 112 ? 1.503 -13.806 -0.556 1.00 85.56 112 ALA A O 1
ATOM 896 N N . ARG A 1 113 ? 1.717 -11.581 -0.408 1.00 83.56 113 ARG A N 1
ATOM 897 C CA . ARG A 1 113 ? 1.772 -11.510 1.049 1.00 83.56 113 ARG A CA 1
ATOM 898 C C . ARG A 1 113 ? 0.657 -10.612 1.537 1.00 83.56 113 ARG A C 1
ATOM 900 O O . ARG A 1 113 ? 0.272 -9.655 0.859 1.00 83.56 113 ARG A O 1
ATOM 907 N N . LYS A 1 114 ? 0.164 -10.923 2.726 1.00 83.50 114 LYS A N 1
ATOM 908 C CA . LYS A 1 114 ? -0.753 -10.052 3.448 1.00 83.50 114 LYS A CA 1
ATOM 909 C C . LYS A 1 114 ? 0.051 -9.004 4.208 1.00 83.50 114 LYS A C 1
ATOM 911 O O . LYS A 1 114 ? 0.973 -9.349 4.935 1.00 83.50 114 LYS A O 1
ATOM 916 N N . LEU A 1 115 ? -0.274 -7.736 4.017 1.00 77.94 115 LEU A N 1
ATOM 917 C CA . LEU A 1 115 ? 0.202 -6.631 4.831 1.00 77.94 115 LEU A CA 1
ATOM 918 C C . LEU A 1 115 ? -0.889 -6.335 5.856 1.00 77.94 115 LEU A C 1
ATOM 920 O O . LEU A 1 115 ? -1.965 -5.850 5.508 1.00 77.94 115 LEU A O 1
ATOM 924 N N . TYR A 1 116 ? -0.612 -6.684 7.099 1.00 74.62 116 TYR A N 1
ATOM 925 C CA . TYR A 1 116 ? -1.452 -6.414 8.247 1.00 74.62 116 TYR A CA 1
ATOM 926 C C . TYR A 1 116 ? -1.101 -5.041 8.816 1.00 74.62 116 TYR A C 1
ATOM 928 O O . TYR A 1 116 ? 0.063 -4.757 9.075 1.00 74.62 116 TYR A O 1
ATOM 936 N N . VAL A 1 117 ? -2.091 -4.183 9.024 1.00 73.56 117 VAL A N 1
ATOM 937 C CA . VAL A 1 117 ? -1.903 -2.870 9.648 1.00 73.56 117 VAL A CA 1
ATOM 938 C C . VAL A 1 117 ? -2.639 -2.865 10.976 1.00 73.56 117 VAL A C 1
ATOM 940 O O . VAL A 1 117 ? -3.839 -3.145 11.029 1.00 73.56 117 VAL A O 1
ATOM 943 N N . THR A 1 118 ? -1.914 -2.532 12.040 1.00 68.94 118 THR A N 1
ATOM 944 C CA . THR A 1 118 ? -2.468 -2.352 13.382 1.00 68.94 118 THR A CA 1
ATOM 945 C C . THR A 1 118 ? -2.355 -0.895 13.805 1.00 68.94 118 THR A C 1
ATOM 947 O O . THR A 1 118 ? -1.303 -0.273 13.639 1.00 68.94 118 THR A O 1
ATOM 950 N N . LEU A 1 119 ? -3.435 -0.355 14.373 1.00 68.69 119 LEU A N 1
ATOM 951 C CA . LEU A 1 119 ? -3.405 0.949 15.031 1.00 68.69 119 LEU A CA 1
ATOM 952 C C . LEU A 1 119 ? -2.490 0.883 16.273 1.00 68.69 119 LEU A C 1
ATOM 954 O O . LEU A 1 119 ? -2.450 -0.166 16.928 1.00 68.69 119 LEU A O 1
ATOM 958 N N . PRO A 1 120 ? -1.767 1.964 16.623 1.00 65.88 120 PRO A N 1
ATOM 959 C CA . PRO A 1 120 ? -0.996 2.019 17.858 1.00 65.88 120 PRO A CA 1
ATOM 960 C C . PRO A 1 120 ? -1.896 1.732 19.060 1.00 65.88 120 PRO A C 1
ATOM 962 O O . PRO A 1 120 ? -3.005 2.259 19.156 1.00 65.88 120 PRO A O 1
ATOM 965 N N . HIS A 1 121 ? -1.391 0.943 20.013 1.00 56.50 121 HIS A N 1
ATOM 966 C CA . HIS A 1 121 ? -2.087 0.590 21.260 1.00 56.50 121 HIS A CA 1
ATOM 967 C C . HIS A 1 121 ? -2.563 1.803 22.090 1.00 56.50 121 HIS A C 1
ATOM 969 O O . HIS A 1 121 ? -3.406 1.652 22.975 1.00 56.50 121 HIS A O 1
ATOM 975 N N . ASN A 1 122 ? -2.092 3.010 21.767 1.00 49.31 122 ASN A N 1
ATOM 976 C CA . ASN A 1 122 ? -2.309 4.233 22.536 1.00 49.31 122 ASN A CA 1
ATOM 977 C C . ASN A 1 122 ? -3.705 4.864 22.419 1.00 49.31 122 ASN A C 1
ATOM 979 O O . ASN A 1 122 ? -3.971 5.809 23.150 1.00 49.31 122 ASN A O 1
ATOM 983 N N . TYR A 1 123 ? -4.610 4.377 21.565 1.00 49.44 123 TYR A N 1
ATOM 984 C CA . TYR A 1 123 ? -5.998 4.870 21.573 1.00 49.44 123 TYR A CA 1
ATOM 985 C C . TYR A 1 123 ? -6.931 4.071 22.510 1.00 49.44 123 TYR A C 1
ATOM 987 O O . TYR A 1 123 ? -8.091 4.442 22.653 1.00 49.44 123 TYR A O 1
ATOM 995 N N . SER A 1 124 ? -6.456 2.996 23.166 1.00 42.78 124 SER A N 1
ATOM 996 C CA . SER A 1 124 ? -7.278 2.155 24.070 1.00 42.78 124 SER A CA 1
ATOM 997 C C . SER A 1 124 ? -7.117 2.438 25.569 1.00 42.78 124 SER A C 1
ATOM 999 O O . SER A 1 124 ? -7.573 1.650 26.394 1.00 42.78 124 SER A O 1
ATOM 1001 N N . SER A 1 125 ? -6.515 3.561 25.956 1.00 37.72 125 SER A N 1
ATOM 1002 C CA . SER A 1 125 ? -6.538 3.989 27.357 1.00 37.72 125 SER A CA 1
ATOM 1003 C C . SER A 1 125 ? -6.486 5.510 27.465 1.00 37.72 125 SER A C 1
ATOM 1005 O O . SER A 1 125 ? -5.396 6.077 27.459 1.00 37.72 125 SER A O 1
ATOM 1007 N N . VAL A 1 126 ? -7.653 6.156 27.484 1.00 37.53 126 VAL A N 1
ATOM 1008 C CA . VAL A 1 126 ? -8.243 6.903 28.619 1.00 37.53 126 VAL A CA 1
ATOM 1009 C C . VAL A 1 126 ? -9.710 7.156 28.280 1.00 37.53 126 VAL A C 1
ATOM 1011 O O . VAL A 1 126 ? -9.974 7.604 27.144 1.00 37.53 126 VAL A O 1
#